Protein AF-A0A829QA96-F1 (afdb_monomer)

Secondary structure (DSSP, 8-state):
-HHHHTT-SS-EEEE-TT----S-SSEEEE-SSTTSHHHHHHHHHHHHHHHTT-SEEEEE-TT-TT--HHHHHHHHT--SSEEEEEETTEEEEEEEEEEGGGHHHHHHHHHTT---HHHHHHHH--EEEE-S-GGGG---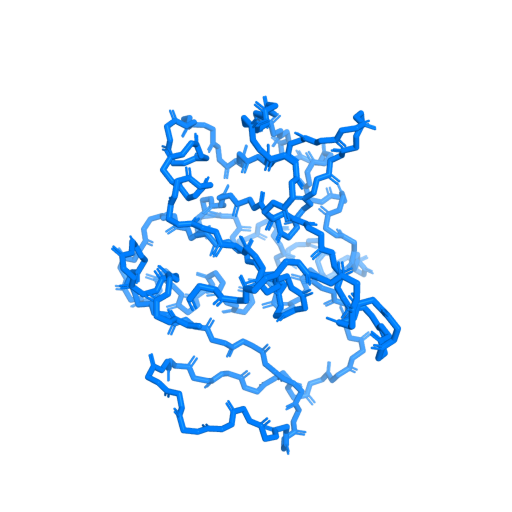-SHHHHHTSPPP-

Radius of gyration: 15.02 Å; Cα contacts (8 Å, |Δi|>4): 234; chains: 1; bounding box: 37×34×35 Å

Organism: NCBI:txid1299323

Sequence (153 aa):
MRTVGSRCAPVIVVCAPHQDVGDVRAIVIEDLWPGQGPLVAMGQGLRAAAERGAGRAFVCAVDMPLVAPALIDELAAGGDRIVLATAGGRDHYLAAVYDVGLCETIDELTTAGERRLGTLVERVGAQRISISEPKWIVNVNTAADLAALPPLP

Structure (mmCIF, N/CA/C/O backbone):
data_AF-A0A829QA96-F1
#
_entry.id   AF-A0A829QA96-F1
#
loop_
_atom_site.group_PDB
_atom_site.id
_atom_site.type_symbol
_atom_site.label_atom_id
_atom_site.label_alt_id
_atom_site.label_comp_id
_atom_site.label_asym_id
_atom_site.label_entity_id
_atom_site.label_seq_id
_atom_site.pdbx_PDB_ins_code
_atom_site.Cartn_x
_atom_site.Cartn_y
_atom_site.Cartn_z
_atom_site.occupancy
_atom_site.B_iso_or_equiv
_atom_site.auth_seq_id
_atom_site.auth_comp_id
_atom_site.auth_asym_id
_atom_site.auth_atom_id
_atom_site.pdbx_PDB_model_num
ATOM 1 N N . MET A 1 1 ? 1.538 -7.406 -11.757 1.00 60.56 1 MET A N 1
ATOM 2 C CA . MET A 1 1 ? 0.224 -7.894 -11.261 1.00 60.56 1 MET A CA 1
ATOM 3 C C . MET A 1 1 ? 0.187 -9.351 -10.838 1.00 60.56 1 MET A C 1
ATOM 5 O O . MET A 1 1 ? -0.362 -9.616 -9.778 1.00 60.56 1 MET A O 1
ATOM 9 N N . ARG A 1 2 ? 0.741 -10.291 -11.619 1.00 74.12 2 ARG A N 1
ATOM 10 C CA . ARG A 1 2 ? 0.733 -11.725 -11.274 1.00 74.12 2 ARG A CA 1
ATOM 11 C C . ARG A 1 2 ? 1.239 -12.004 -9.851 1.00 74.12 2 ARG A C 1
ATOM 13 O O . ARG A 1 2 ? 0.626 -12.793 -9.144 1.00 74.12 2 ARG A O 1
ATOM 20 N N . THR A 1 3 ? 2.291 -11.305 -9.423 1.00 84.56 3 THR A N 1
ATOM 21 C CA . THR A 1 3 ? 2.822 -11.389 -8.057 1.00 84.56 3 THR A CA 1
ATOM 22 C C . THR A 1 3 ? 1.806 -10.967 -6.998 1.00 84.56 3 THR A C 1
ATOM 24 O O . THR A 1 3 ? 1.457 -11.777 -6.145 1.00 84.56 3 THR A O 1
ATOM 27 N N . VAL A 1 4 ? 1.281 -9.740 -7.074 1.00 86.88 4 VAL A N 1
ATOM 28 C CA . VAL A 1 4 ? 0.294 -9.225 -6.107 1.00 86.88 4 VAL A CA 1
ATOM 29 C C . VAL A 1 4 ? -0.960 -10.103 -6.093 1.00 86.88 4 VAL A C 1
ATOM 31 O O . VAL A 1 4 ? -1.383 -10.546 -5.033 1.00 86.88 4 VAL A O 1
ATOM 34 N N . GLY A 1 5 ? -1.487 -10.473 -7.263 1.00 89.00 5 GLY A N 1
ATOM 35 C CA . GLY A 1 5 ? -2.655 -11.354 -7.381 1.00 89.00 5 GLY A CA 1
ATOM 36 C C . GLY A 1 5 ? -2.447 -12.784 -6.863 1.00 89.00 5 GLY A C 1
ATOM 37 O O . GLY A 1 5 ? -3.418 -13.514 -6.704 1.00 89.00 5 GLY A O 1
ATOM 38 N N . SER A 1 6 ? -1.207 -13.204 -6.581 1.00 92.50 6 SER A N 1
ATOM 39 C CA . SER A 1 6 ? -0.919 -14.513 -5.972 1.00 92.50 6 SER A CA 1
ATOM 40 C C . SER A 1 6 ? -1.111 -14.549 -4.450 1.00 92.50 6 SER A C 1
ATOM 42 O O . SER A 1 6 ? -1.048 -15.628 -3.855 1.00 92.50 6 SER A O 1
ATOM 44 N N . ARG A 1 7 ? -1.301 -13.382 -3.817 1.00 95.25 7 ARG A N 1
ATOM 45 C CA . ARG A 1 7 ? -1.490 -13.216 -2.363 1.00 95.25 7 ARG A CA 1
ATOM 46 C C . ARG A 1 7 ? -2.646 -12.297 -1.999 1.00 95.25 7 ARG A C 1
ATOM 48 O O . ARG A 1 7 ? -3.209 -12.429 -0.919 1.00 95.25 7 ARG A O 1
ATOM 55 N N . CYS A 1 8 ? -3.005 -11.382 -2.889 1.00 94.81 8 CYS A N 1
ATOM 56 C CA . CYS A 1 8 ? -4.032 -10.384 -2.659 1.00 94.81 8 CYS A CA 1
ATOM 57 C C . CYS A 1 8 ? -5.206 -10.614 -3.605 1.00 94.81 8 CYS A C 1
ATOM 59 O O . CYS A 1 8 ? -5.032 -10.733 -4.819 1.00 94.81 8 CYS A O 1
ATOM 61 N N . ALA A 1 9 ? -6.408 -10.618 -3.041 1.00 93.69 9 ALA A N 1
ATOM 62 C CA . ALA A 1 9 ? -7.644 -10.559 -3.795 1.00 93.69 9 ALA A CA 1
ATOM 63 C C . ALA A 1 9 ? -8.644 -9.656 -3.048 1.00 93.69 9 ALA A C 1
ATOM 65 O O . ALA A 1 9 ? -8.768 -9.788 -1.829 1.00 93.69 9 ALA A O 1
ATOM 66 N N . PRO A 1 10 ? -9.364 -8.768 -3.752 1.00 94.50 10 PRO A N 1
ATOM 67 C CA . PRO A 1 10 ? -9.173 -8.425 -5.162 1.00 94.50 10 PRO A CA 1
ATOM 68 C C . PRO A 1 10 ? -7.898 -7.587 -5.402 1.00 94.50 10 PRO A C 1
ATOM 70 O O . PRO A 1 10 ? -7.354 -6.990 -4.477 1.00 94.50 10 PRO A O 1
ATOM 73 N N . VAL A 1 11 ? -7.435 -7.514 -6.656 1.00 95.06 11 VAL A N 1
ATOM 74 C CA . VAL A 1 11 ? -6.396 -6.553 -7.073 1.00 95.06 11 VAL A CA 1
ATOM 75 C C . VAL A 1 11 ? -7.078 -5.276 -7.557 1.00 95.06 11 VAL A C 1
ATOM 77 O O . VAL A 1 11 ? -7.980 -5.339 -8.395 1.00 95.06 11 VAL A O 1
ATOM 80 N N . ILE A 1 12 ? -6.643 -4.131 -7.032 1.00 95.50 12 ILE A N 1
ATOM 81 C CA . ILE A 1 12 ? -7.188 -2.807 -7.342 1.00 95.50 12 ILE A CA 1
ATOM 82 C C . ILE A 1 12 ? -6.046 -1.922 -7.841 1.00 95.50 12 ILE A C 1
ATOM 84 O O . ILE A 1 12 ? -4.964 -1.919 -7.257 1.00 95.50 12 ILE A O 1
ATOM 88 N N . VAL A 1 13 ? -6.291 -1.178 -8.916 1.00 93.88 13 VAL A N 1
ATOM 89 C CA . VAL A 1 13 ? -5.390 -0.152 -9.444 1.00 93.88 13 VAL A CA 1
ATOM 90 C C . VAL A 1 13 ? -6.102 1.180 -9.386 1.00 93.88 13 VAL A C 1
ATOM 92 O O . VAL A 1 13 ? -7.177 1.324 -9.959 1.00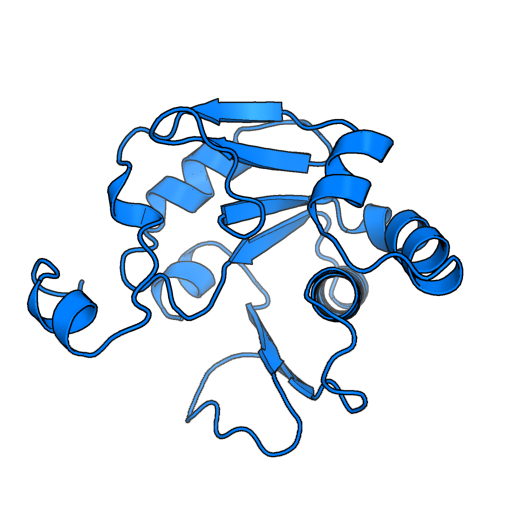 93.88 13 VAL A O 1
ATOM 95 N N . VAL A 1 14 ? -5.479 2.147 -8.724 1.00 92.44 14 VAL A N 1
ATOM 96 C CA . VAL A 1 14 ? -5.891 3.548 -8.787 1.00 92.44 14 VAL A CA 1
ATOM 97 C C . VAL A 1 14 ? -4.946 4.252 -9.753 1.00 92.44 14 VAL A C 1
ATOM 99 O O . VAL A 1 14 ? -3.730 4.197 -9.564 1.00 92.44 14 VAL A O 1
ATOM 102 N N . CYS A 1 15 ? -5.483 4.849 -10.813 1.00 90.25 15 CYS A N 1
ATOM 103 C CA . CYS A 1 15 ? -4.699 5.476 -11.876 1.00 90.25 15 CYS A CA 1
ATOM 104 C C . CYS A 1 15 ? -5.225 6.868 -12.226 1.00 90.25 15 CYS A C 1
ATOM 106 O O . CYS A 1 15 ? -6.353 7.225 -11.887 1.00 90.25 15 CYS A O 1
ATOM 108 N N . ALA A 1 16 ? -4.403 7.658 -12.919 1.00 87.06 16 ALA A N 1
ATOM 109 C CA . ALA A 1 16 ? -4.846 8.945 -13.438 1.00 87.06 16 ALA A CA 1
ATOM 110 C C . ALA A 1 16 ? -5.949 8.757 -14.505 1.00 87.06 16 ALA A C 1
ATOM 112 O O . ALA A 1 16 ? -6.021 7.690 -15.127 1.00 87.06 16 ALA A O 1
ATOM 113 N N . PRO A 1 17 ? -6.786 9.779 -14.761 1.00 86.06 17 PRO A N 1
ATOM 114 C CA . PRO A 1 17 ? -7.833 9.699 -15.776 1.00 86.06 17 PRO A CA 1
ATOM 115 C C . PRO A 1 17 ? -7.246 9.377 -17.149 1.00 86.06 17 PRO A C 1
ATOM 117 O O . PRO A 1 17 ? -6.252 9.987 -17.550 1.00 86.06 17 PRO A O 1
ATOM 120 N N . HIS A 1 18 ? -7.866 8.436 -17.867 1.00 84.56 18 HIS A N 1
ATOM 121 C CA . HIS A 1 18 ? -7.438 8.001 -19.203 1.00 84.56 18 HIS A CA 1
ATOM 122 C C . HIS A 1 18 ? -6.031 7.384 -19.270 1.00 84.56 18 HIS A C 1
ATOM 124 O O . HIS A 1 18 ? -5.480 7.228 -20.362 1.00 84.56 18 HIS A O 1
ATOM 130 N N . GLN A 1 19 ? -5.431 7.035 -18.129 1.00 85.00 19 GLN A N 1
ATOM 131 C CA . GLN A 1 19 ? -4.164 6.320 -18.113 1.00 85.00 19 GLN A CA 1
ATOM 132 C C . GLN A 1 19 ? -4.371 4.902 -18.649 1.00 85.00 19 GLN A C 1
ATOM 134 O O . GLN A 1 19 ? -5.180 4.140 -18.122 1.00 85.00 19 GLN A O 1
ATOM 139 N N . ASP A 1 20 ? -3.600 4.530 -19.671 1.00 84.81 20 ASP A N 1
ATOM 140 C CA . ASP A 1 20 ? -3.573 3.151 -20.145 1.00 84.81 20 ASP A CA 1
ATOM 141 C C . ASP A 1 20 ? -2.884 2.264 -19.099 1.00 84.81 20 ASP A C 1
ATOM 143 O O . ASP A 1 20 ? -1.682 2.373 -18.845 1.00 84.81 20 ASP A O 1
ATOM 147 N N . VAL A 1 21 ? -3.675 1.410 -18.455 1.00 81.88 21 VAL A N 1
ATOM 148 C CA . VAL A 1 21 ? -3.209 0.423 -17.473 1.00 81.88 21 VAL A CA 1
ATOM 149 C C . VAL A 1 21 ? -2.953 -0.953 -18.100 1.00 81.88 21 VAL A C 1
ATOM 151 O O . VAL A 1 21 ? -2.539 -1.875 -17.396 1.00 81.88 21 VAL A O 1
ATOM 154 N N . GLY A 1 22 ? -3.154 -1.093 -19.415 1.00 82.81 22 GLY A N 1
ATOM 155 C CA . GLY A 1 22 ? -3.026 -2.339 -20.163 1.00 82.81 22 GLY A CA 1
ATOM 156 C C . GLY A 1 22 ? -4.145 -3.349 -19.883 1.00 82.81 22 GLY A C 1
ATOM 157 O O . GLY A 1 22 ? -5.097 -3.085 -19.148 1.00 82.81 22 GLY A O 1
ATOM 158 N N . ASP A 1 23 ? -4.020 -4.548 -20.463 1.00 79.12 23 ASP A N 1
ATOM 159 C CA . ASP A 1 23 ? -4.927 -5.671 -20.188 1.00 79.12 23 ASP A CA 1
ATOM 160 C C . ASP A 1 23 ? -4.569 -6.323 -18.844 1.00 79.12 23 ASP A C 1
ATOM 162 O O . ASP A 1 23 ? -3.797 -7.283 -18.744 1.00 79.12 23 ASP A O 1
ATOM 166 N N . VAL A 1 24 ? -5.082 -5.718 -17.775 1.00 80.69 24 VAL A N 1
ATOM 167 C CA . VAL A 1 24 ? -4.846 -6.138 -16.400 1.00 80.69 24 VAL A CA 1
ATOM 168 C C . VAL A 1 24 ? -6.079 -6.795 -15.788 1.00 80.69 24 VAL A C 1
ATOM 170 O O . VAL A 1 24 ? -7.181 -6.256 -15.812 1.00 80.69 24 VAL A O 1
ATOM 173 N N . ARG A 1 25 ? -5.888 -7.947 -15.131 1.00 86.81 25 ARG A N 1
ATOM 174 C CA . ARG A 1 25 ? -6.922 -8.567 -14.281 1.00 86.81 25 ARG A CA 1
ATOM 175 C C . ARG A 1 25 ? -6.998 -7.862 -12.927 1.00 86.81 25 ARG A C 1
ATOM 177 O O . ARG A 1 25 ? -6.578 -8.415 -11.911 1.00 86.81 25 ARG A O 1
ATOM 184 N N . ALA A 1 26 ? -7.511 -6.640 -12.931 1.00 91.44 26 ALA A N 1
ATOM 185 C CA . ALA A 1 26 ? -7.731 -5.836 -11.739 1.00 91.44 26 ALA A CA 1
ATOM 186 C C . ALA A 1 26 ? -8.985 -4.976 -11.877 1.00 91.44 26 ALA A C 1
ATOM 188 O O . ALA A 1 26 ? -9.487 -4.738 -12.972 1.00 91.44 26 ALA A O 1
ATOM 189 N N . ILE A 1 27 ? -9.471 -4.486 -10.743 1.00 93.69 27 ILE A N 1
ATOM 190 C CA . ILE A 1 27 ? -10.449 -3.404 -10.713 1.00 93.69 27 ILE A CA 1
ATOM 191 C C . ILE A 1 27 ? -9.686 -2.097 -10.881 1.00 93.69 27 ILE A C 1
ATOM 193 O O . ILE A 1 27 ? -8.789 -1.804 -10.092 1.00 93.69 27 ILE A O 1
ATOM 197 N N . VAL A 1 28 ? -10.049 -1.325 -11.895 1.00 93.50 28 VAL A N 1
ATOM 198 C CA . VAL A 1 28 ? -9.420 -0.039 -12.197 1.00 93.50 28 VAL A CA 1
ATOM 199 C C . VAL A 1 28 ? -10.319 1.078 -11.679 1.00 93.50 28 VAL A C 1
ATOM 201 O O . VAL A 1 28 ? -11.522 1.080 -11.937 1.00 93.50 28 VAL A O 1
ATOM 204 N N . ILE A 1 29 ? -9.733 1.999 -10.923 1.00 92.62 29 ILE A N 1
ATOM 205 C CA . ILE A 1 29 ? -10.379 3.194 -10.386 1.00 92.62 29 ILE A CA 1
ATOM 206 C C . ILE A 1 29 ? -9.632 4.393 -10.954 1.00 92.62 29 ILE A C 1
ATOM 208 O O . ILE A 1 29 ? -8.430 4.542 -10.730 1.00 92.62 29 ILE A O 1
ATOM 212 N N . GLU A 1 30 ? -10.344 5.243 -11.683 1.00 91.12 30 GLU A N 1
ATOM 213 C CA . GLU A 1 30 ? -9.789 6.507 -12.154 1.00 91.12 30 GLU A CA 1
ATOM 214 C C . GLU A 1 30 ? -9.902 7.565 -11.053 1.00 91.12 30 GLU A C 1
ATOM 216 O O . GLU A 1 30 ? -10.995 7.869 -10.569 1.00 91.12 30 GLU A O 1
ATOM 221 N N . ASP A 1 31 ? -8.770 8.156 -10.680 1.00 87.38 31 ASP A N 1
ATOM 222 C 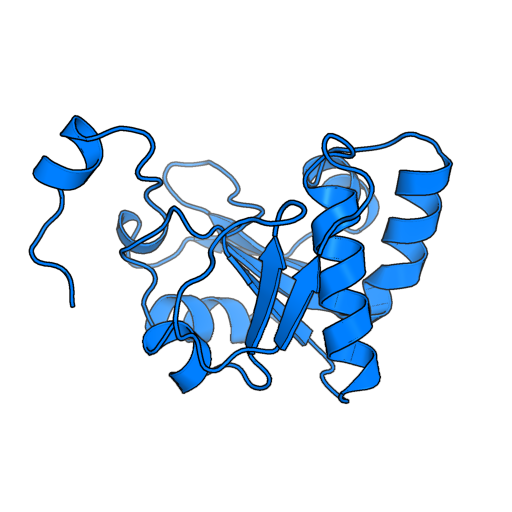CA . ASP A 1 31 ? -8.734 9.321 -9.806 1.00 87.38 31 ASP A CA 1
ATOM 223 C C . ASP A 1 31 ? -9.049 10.583 -10.620 1.00 87.38 31 ASP A C 1
ATOM 225 O O . ASP A 1 31 ? -8.164 11.231 -11.180 1.00 87.38 31 ASP A O 1
ATOM 229 N N . LEU A 1 32 ? -10.339 10.921 -10.714 1.00 81.69 32 LEU A N 1
ATOM 230 C CA . LEU A 1 32 ? -10.852 12.033 -11.530 1.00 81.69 32 LEU A CA 1
ATOM 231 C C . LEU A 1 32 ? -10.310 13.417 -11.130 1.00 81.69 32 LEU A C 1
ATOM 233 O O . LEU A 1 32 ? -10.449 14.371 -11.897 1.00 81.69 32 LEU A O 1
ATOM 237 N N . TRP A 1 33 ? -9.669 13.532 -9.964 1.00 82.06 33 TRP A N 1
ATOM 238 C CA . TRP A 1 33 ? -9.002 14.750 -9.508 1.00 82.06 33 TRP A CA 1
ATOM 239 C C . TRP A 1 33 ? -7.497 14.509 -9.362 1.00 82.06 33 TRP A C 1
ATOM 241 O O . TRP A 1 33 ? -6.991 14.398 -8.245 1.00 82.06 33 TRP A O 1
ATOM 251 N N . PRO A 1 34 ? -6.744 14.464 -10.476 1.00 69.50 34 PRO A N 1
ATOM 252 C CA . PRO A 1 34 ? -5.308 14.243 -10.424 1.00 69.50 34 PRO A CA 1
ATOM 253 C C . PRO A 1 34 ? -4.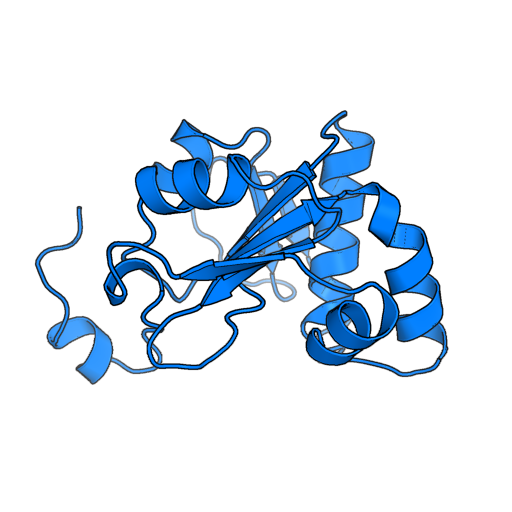599 15.349 -9.627 1.00 69.50 34 PRO A C 1
ATOM 255 O O . PRO A 1 34 ? -5.017 16.508 -9.602 1.00 69.50 34 PRO A O 1
ATOM 258 N N . GLY A 1 35 ? -3.488 14.990 -8.980 1.00 72.88 35 GLY A N 1
ATOM 259 C CA . GLY A 1 35 ? -2.672 15.929 -8.198 1.00 72.88 35 GLY A CA 1
ATOM 260 C C . GLY A 1 35 ? -3.082 16.074 -6.728 1.00 72.88 35 GLY A C 1
ATOM 261 O O . GLY A 1 35 ? -2.460 16.846 -6.002 1.00 72.88 35 GLY A O 1
ATOM 262 N N . GLN A 1 36 ? -4.056 15.295 -6.248 1.00 79.81 36 GLN A N 1
ATOM 263 C CA . GLN A 1 36 ? -4.463 15.260 -4.833 1.00 79.81 36 GLN A CA 1
ATOM 264 C C . GLN A 1 36 ? -3.538 14.409 -3.942 1.00 79.81 36 GLN A C 1
ATOM 266 O O . GLN A 1 36 ? -3.828 14.158 -2.774 1.00 79.81 36 GLN A O 1
ATOM 271 N N . GLY A 1 37 ? -2.387 13.995 -4.467 1.00 84.44 37 GLY A N 1
ATOM 272 C CA . GLY A 1 37 ? -1.366 13.277 -3.719 1.00 84.44 37 GLY A CA 1
ATOM 273 C C . GLY A 1 37 ? -1.722 11.819 -3.391 1.00 84.44 37 GLY A C 1
ATOM 274 O O . GLY A 1 37 ? -2.864 11.378 -3.521 1.00 84.44 37 GLY A O 1
ATOM 275 N N . PRO A 1 38 ? -0.722 11.045 -2.945 1.00 89.75 38 PRO A N 1
ATOM 276 C CA . PRO A 1 38 ? -0.855 9.601 -2.766 1.00 89.75 38 PRO A CA 1
ATOM 277 C C . PRO A 1 38 ? -1.829 9.201 -1.649 1.00 89.75 38 PRO A C 1
ATOM 279 O O . PRO A 1 38 ? -2.375 8.102 -1.690 1.00 89.75 38 PRO A O 1
ATOM 282 N N . LEU A 1 39 ? -2.074 10.073 -0.663 1.00 94.38 39 LEU A N 1
ATOM 283 C CA . LEU A 1 39 ? -3.005 9.784 0.432 1.00 94.38 39 LEU A CA 1
ATOM 284 C C . LEU A 1 39 ? -4.455 9.638 -0.057 1.00 94.38 39 LEU A C 1
ATOM 286 O O . LEU A 1 39 ? -5.154 8.731 0.388 1.00 94.38 39 LEU A O 1
ATOM 290 N N . VAL A 1 40 ? -4.885 10.488 -0.996 1.00 92.94 40 VAL A N 1
ATOM 291 C CA . VAL A 1 40 ? -6.245 10.447 -1.557 1.00 92.94 40 VAL A CA 1
ATOM 292 C C . VAL A 1 40 ? -6.446 9.185 -2.392 1.00 92.94 40 VAL A C 1
ATOM 294 O O . VAL A 1 40 ? -7.394 8.437 -2.151 1.00 92.94 40 VAL A O 1
ATOM 297 N N . ALA A 1 41 ? -5.512 8.895 -3.301 1.00 92.69 41 ALA A N 1
ATOM 298 C CA . ALA A 1 41 ? -5.553 7.690 -4.126 1.00 92.69 41 ALA A CA 1
ATOM 299 C C . ALA A 1 41 ? -5.544 6.407 -3.273 1.00 92.69 41 ALA A C 1
ATOM 301 O O . ALA A 1 41 ? -6.319 5.482 -3.516 1.00 92.69 41 ALA A O 1
ATOM 302 N N . MET A 1 42 ? -4.722 6.361 -2.219 1.00 95.12 42 MET A N 1
ATOM 303 C CA . MET A 1 42 ? -4.722 5.231 -1.289 1.00 95.12 42 MET A CA 1
ATOM 304 C C . MET A 1 42 ? -6.079 5.077 -0.588 1.00 95.12 42 MET A C 1
ATOM 306 O O . MET A 1 42 ? -6.584 3.961 -0.501 1.00 95.12 42 MET A O 1
ATOM 310 N N . GLY A 1 43 ? -6.702 6.174 -0.142 1.00 95.62 43 GLY A N 1
ATOM 311 C CA . GLY A 1 43 ? -8.042 6.149 0.454 1.00 95.62 43 GLY A CA 1
ATOM 312 C C . GLY A 1 43 ? -9.108 5.560 -0.476 1.00 95.62 43 GLY A C 1
ATOM 313 O O . GLY A 1 43 ? -9.893 4.713 -0.050 1.00 95.62 43 GLY A O 1
ATOM 314 N N . GLN A 1 44 ? -9.096 5.938 -1.759 1.00 94.94 44 GLN A N 1
ATOM 315 C CA . GLN A 1 44 ? -9.990 5.367 -2.778 1.00 94.94 44 GLN A CA 1
ATOM 316 C C . GLN A 1 44 ? -9.780 3.850 -2.926 1.00 94.94 44 GLN A C 1
ATOM 318 O O . GLN A 1 44 ? -10.744 3.080 -2.921 1.00 94.94 44 GLN A O 1
ATOM 323 N N . GLY A 1 45 ? -8.520 3.408 -2.998 1.00 95.50 45 GLY A N 1
ATOM 324 C CA . GLY A 1 45 ? -8.169 1.991 -3.097 1.00 95.50 45 GLY A CA 1
ATOM 325 C C . GLY A 1 45 ? -8.601 1.175 -1.874 1.00 95.50 45 GLY A C 1
ATOM 326 O O . GLY A 1 45 ? -9.199 0.108 -2.028 1.00 95.50 45 GLY A O 1
ATOM 327 N N . LEU A 1 46 ? -8.355 1.683 -0.660 1.00 97.25 46 LEU A N 1
ATOM 328 C CA . LEU A 1 46 ? -8.759 1.017 0.584 1.00 97.25 46 LEU A CA 1
ATOM 329 C C . LEU A 1 46 ? -10.279 0.907 0.707 1.00 97.25 46 LEU A C 1
ATOM 331 O O . LEU A 1 46 ? -10.780 -0.147 1.099 1.00 97.25 46 LEU A O 1
ATOM 335 N N . ARG A 1 47 ? -11.019 1.948 0.314 1.00 96.56 47 ARG A N 1
ATOM 336 C CA . ARG A 1 47 ? -12.486 1.923 0.315 1.00 96.56 47 ARG A CA 1
ATOM 337 C C . ARG A 1 47 ? -13.022 0.860 -0.632 1.00 96.56 47 ARG A C 1
ATOM 339 O O . ARG A 1 47 ? -13.855 0.048 -0.240 1.00 96.56 47 ARG A O 1
ATOM 346 N N . ALA A 1 48 ? -12.484 0.802 -1.846 1.00 96.69 48 ALA A N 1
ATOM 347 C CA . ALA A 1 48 ? -12.871 -0.220 -2.804 1.00 96.69 48 ALA A CA 1
ATOM 348 C C . ALA A 1 48 ? -12.528 -1.640 -2.318 1.00 96.69 48 ALA A C 1
ATOM 350 O O . ALA A 1 48 ? -13.293 -2.573 -2.573 1.00 96.69 48 ALA A O 1
ATOM 351 N N . ALA A 1 49 ? -11.419 -1.819 -1.593 1.00 97.00 49 ALA A N 1
ATOM 352 C CA . ALA A 1 49 ? -11.090 -3.092 -0.954 1.00 97.00 49 ALA A CA 1
ATOM 353 C C . ALA A 1 49 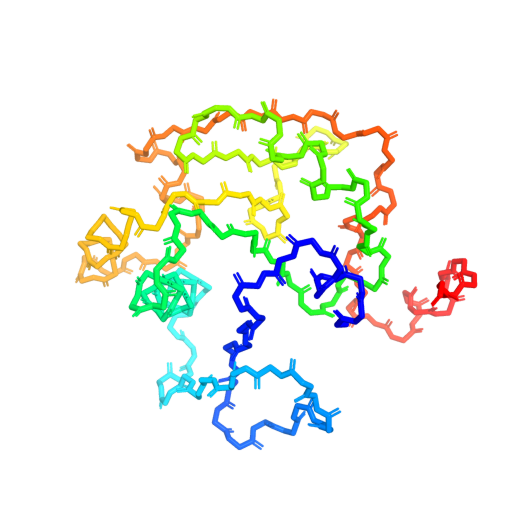? -12.108 -3.455 0.144 1.00 97.00 49 ALA A C 1
ATOM 355 O O . ALA A 1 49 ? -12.599 -4.587 0.171 1.00 97.00 49 ALA A O 1
ATOM 356 N N . ALA A 1 50 ? -12.477 -2.491 0.994 1.00 96.56 50 ALA A N 1
ATOM 357 C CA . ALA A 1 50 ? -13.458 -2.666 2.067 1.00 96.56 50 ALA A CA 1
ATOM 358 C C . ALA A 1 50 ? -14.845 -3.056 1.536 1.00 96.56 50 ALA A C 1
ATOM 360 O O . ALA A 1 50 ? -15.437 -4.028 2.000 1.00 96.56 50 ALA A O 1
ATOM 361 N N . GLU A 1 51 ? -15.336 -2.361 0.506 1.00 96.56 51 GLU A N 1
ATOM 362 C CA . GLU A 1 51 ? -16.611 -2.658 -0.172 1.00 96.56 51 GLU A CA 1
ATOM 363 C C . GLU A 1 51 ? -16.674 -4.086 -0.734 1.00 96.56 51 GLU A C 1
ATOM 365 O O . GLU A 1 51 ? -17.752 -4.627 -0.971 1.00 96.56 51 GLU A O 1
ATOM 370 N N . ARG A 1 52 ? -15.509 -4.703 -0.953 1.00 96.19 52 ARG A N 1
ATOM 371 C CA . ARG A 1 52 ? -15.356 -6.062 -1.486 1.00 96.19 52 ARG A CA 1
ATOM 372 C C . ARG A 1 52 ? -15.022 -7.086 -0.400 1.00 96.19 52 ARG A C 1
ATOM 374 O O . ARG A 1 52 ? -14.690 -8.223 -0.720 1.00 96.19 52 ARG A O 1
ATOM 381 N N . GLY A 1 53 ? -15.136 -6.698 0.869 1.00 96.56 53 GLY A N 1
ATOM 382 C CA . GLY A 1 53 ? -15.000 -7.583 2.023 1.00 96.56 53 GLY A CA 1
ATOM 383 C C . GLY A 1 53 ? -13.565 -7.825 2.492 1.00 96.56 53 GLY A C 1
ATOM 384 O O . GLY A 1 53 ? -13.354 -8.690 3.340 1.00 96.56 53 GLY A O 1
ATOM 385 N N . ALA A 1 54 ? -12.572 -7.094 1.976 1.00 97.06 54 ALA A N 1
ATOM 386 C CA . ALA A 1 54 ? -11.211 -7.186 2.497 1.00 97.06 54 ALA A CA 1
ATOM 387 C C . ALA A 1 54 ? -11.106 -6.460 3.847 1.00 97.06 54 ALA A C 1
ATOM 389 O O . ALA A 1 54 ? -11.611 -5.354 3.987 1.00 97.06 54 ALA A O 1
ATOM 390 N N . GLY A 1 55 ? -10.421 -7.053 4.831 1.00 97.25 55 GLY A N 1
ATOM 391 C CA . GLY A 1 55 ? -10.114 -6.386 6.109 1.00 97.25 55 GLY A CA 1
ATOM 392 C C . GLY A 1 55 ? -8.789 -5.615 6.099 1.00 97.25 55 GLY A C 1
ATOM 393 O O . GLY A 1 55 ? -8.604 -4.654 6.840 1.00 97.25 55 GLY A O 1
ATOM 394 N N . ARG A 1 56 ? -7.854 -6.018 5.234 1.00 98.06 56 ARG A N 1
ATOM 395 C CA . ARG A 1 56 ? -6.546 -5.378 5.053 1.00 98.06 56 ARG A CA 1
ATOM 396 C C . ARG A 1 56 ? -6.193 -5.362 3.572 1.00 98.06 56 ARG A C 1
ATOM 398 O O . ARG A 1 56 ? -6.621 -6.246 2.831 1.00 98.06 56 ARG A O 1
ATOM 405 N N . ALA A 1 57 ? -5.385 -4.397 3.158 1.00 98.06 57 ALA A N 1
ATOM 406 C CA . ALA A 1 57 ? -4.876 -4.295 1.799 1.00 98.06 57 ALA A CA 1
ATOM 407 C C . ALA A 1 57 ? -3.361 -4.086 1.809 1.00 98.06 57 ALA A C 1
ATOM 409 O O . ALA A 1 57 ? -2.846 -3.236 2.534 1.00 98.06 57 ALA A O 1
ATOM 410 N N . PHE A 1 58 ? -2.654 -4.848 0.977 1.00 97.94 58 PHE A N 1
ATOM 411 C CA . PHE A 1 58 ? -1.281 -4.526 0.610 1.00 97.94 58 PHE A CA 1
ATOM 412 C C . PHE A 1 58 ? -1.301 -3.400 -0.426 1.00 97.94 58 PHE A C 1
ATOM 414 O O . PHE A 1 58 ? -1.999 -3.496 -1.437 1.00 97.94 58 PHE A O 1
ATOM 421 N N . VAL A 1 59 ? -0.541 -2.341 -0.168 1.00 96.88 59 VAL A N 1
ATOM 422 C CA . VAL A 1 59 ? -0.438 -1.163 -1.026 1.00 96.88 59 VAL A CA 1
ATOM 423 C C . VAL A 1 59 ? 0.979 -1.099 -1.574 1.00 96.88 59 VAL A C 1
ATOM 425 O O . VAL A 1 59 ? 1.946 -1.032 -0.811 1.00 96.88 59 VAL A O 1
ATOM 428 N N . CYS A 1 60 ? 1.085 -1.104 -2.905 1.00 94.19 60 CYS A N 1
ATOM 429 C CA . CYS A 1 60 ? 2.345 -0.930 -3.606 1.00 94.19 60 CYS A CA 1
ATOM 430 C C . CYS A 1 60 ? 2.271 0.087 -4.740 1.00 94.19 60 CYS A C 1
ATOM 432 O O . CYS A 1 60 ? 1.259 0.190 -5.433 1.00 94.19 60 CYS A O 1
ATOM 434 N N . ALA A 1 61 ? 3.371 0.802 -4.952 1.00 87.06 61 ALA A N 1
ATOM 435 C CA . ALA A 1 61 ? 3.570 1.607 -6.145 1.00 87.06 61 ALA A CA 1
ATOM 436 C C . ALA A 1 61 ? 3.812 0.711 -7.376 1.00 87.06 61 ALA A C 1
ATOM 438 O O . ALA A 1 61 ? 4.327 -0.405 -7.263 1.00 87.06 61 ALA A O 1
ATOM 439 N N . VAL A 1 62 ? 3.411 1.182 -8.559 1.00 82.44 62 VAL A N 1
ATOM 440 C CA . VAL A 1 62 ? 3.531 0.417 -9.818 1.00 82.44 62 VAL A CA 1
ATOM 441 C C . VAL A 1 62 ? 4.956 0.396 -10.377 1.00 82.44 62 VAL A C 1
ATOM 443 O O . VAL A 1 62 ? 5.273 -0.441 -11.217 1.00 82.44 62 VAL A O 1
ATOM 446 N N . ASP A 1 63 ? 5.815 1.289 -9.893 1.00 82.31 63 ASP A N 1
ATOM 447 C CA . ASP A 1 63 ? 7.220 1.458 -10.265 1.00 82.31 63 ASP A CA 1
ATOM 448 C C . ASP A 1 63 ? 8.179 0.590 -9.430 1.00 82.31 63 ASP A C 1
ATOM 450 O O . ASP A 1 63 ? 9.391 0.758 -9.538 1.00 82.31 63 ASP A O 1
ATOM 454 N N . MET A 1 64 ? 7.672 -0.368 -8.642 1.00 87.38 64 MET A N 1
ATOM 455 C CA . MET A 1 64 ? 8.485 -1.388 -7.964 1.00 87.38 64 MET A CA 1
ATOM 456 C C . MET A 1 64 ? 8.379 -2.748 -8.674 1.00 87.38 64 MET A C 1
ATOM 458 O O . MET A 1 64 ? 7.592 -3.614 -8.276 1.00 87.38 64 MET A O 1
ATOM 462 N N . PRO A 1 65 ? 9.169 -2.988 -9.734 1.00 84.12 65 PRO A N 1
ATOM 463 C CA . PRO A 1 65 ? 9.031 -4.185 -10.565 1.00 84.12 65 PRO A CA 1
ATOM 464 C C . PRO A 1 65 ? 9.484 -5.478 -9.875 1.00 84.12 65 PRO A C 1
ATOM 466 O O . PRO A 1 65 ? 9.134 -6.564 -10.329 1.00 84.12 65 PRO A O 1
ATOM 469 N N . LEU A 1 66 ? 10.252 -5.375 -8.786 1.00 90.12 66 LEU A N 1
ATOM 470 C CA . LEU A 1 66 ? 10.807 -6.518 -8.056 1.00 90.12 66 LEU A CA 1
ATOM 471 C C . LEU A 1 66 ? 9.966 -6.944 -6.843 1.00 90.12 66 LEU A C 1
ATOM 473 O O . LEU A 1 66 ? 10.411 -7.804 -6.081 1.00 90.12 66 LEU A O 1
ATOM 477 N N . VAL A 1 67 ? 8.766 -6.377 -6.656 1.00 91.44 67 VAL A N 1
ATOM 478 C CA . VAL A 1 67 ? 7.838 -6.819 -5.603 1.00 91.44 67 VAL A CA 1
ATOM 479 C C . VAL A 1 67 ? 7.618 -8.326 -5.728 1.00 91.44 67 VAL A C 1
ATOM 481 O O . VAL A 1 67 ? 7.198 -8.824 -6.775 1.00 91.44 67 VAL A O 1
ATOM 484 N N . ALA A 1 68 ? 7.886 -9.044 -4.638 1.00 93.62 68 ALA A N 1
ATOM 485 C CA . ALA A 1 68 ? 7.802 -10.498 -4.549 1.00 93.62 68 ALA A CA 1
ATOM 486 C C . ALA A 1 68 ? 6.654 -10.938 -3.621 1.00 93.62 68 ALA A C 1
ATOM 488 O O . ALA A 1 68 ? 6.310 -10.198 -2.699 1.00 93.62 68 ALA A O 1
ATOM 489 N N . PRO A 1 69 ? 6.089 -12.155 -3.778 1.00 95.38 69 PRO A N 1
ATOM 490 C CA . PRO A 1 69 ? 5.094 -12.671 -2.832 1.00 95.38 69 PRO A CA 1
ATOM 491 C C . PRO A 1 69 ? 5.624 -12.720 -1.391 1.00 95.38 69 PRO A C 1
ATOM 493 O O . PRO A 1 69 ? 4.882 -12.428 -0.463 1.00 95.38 69 PRO A O 1
ATOM 496 N N . ALA A 1 70 ? 6.919 -13.009 -1.219 1.00 96.56 70 ALA A N 1
ATOM 497 C CA . ALA A 1 70 ? 7.573 -13.069 0.087 1.00 96.56 70 ALA A CA 1
ATOM 498 C C . ALA A 1 70 ? 7.550 -11.726 0.840 1.00 96.56 70 ALA A C 1
ATOM 500 O O . ALA A 1 70 ? 7.362 -11.725 2.051 1.00 96.56 70 ALA A O 1
ATOM 501 N N . LEU A 1 71 ? 7.642 -10.587 0.136 1.00 97.00 71 LEU A N 1
ATOM 502 C CA . LEU A 1 71 ? 7.456 -9.265 0.747 1.00 97.00 71 LEU A CA 1
ATOM 503 C C . LEU A 1 71 ? 6.058 -9.142 1.368 1.00 97.00 71 LEU A C 1
ATOM 505 O O . LEU A 1 71 ? 5.903 -8.648 2.481 1.00 97.00 71 LEU A O 1
ATOM 509 N N . ILE A 1 72 ? 5.036 -9.591 0.637 1.00 97.25 72 ILE A N 1
ATOM 510 C CA . ILE A 1 72 ? 3.643 -9.537 1.091 1.00 97.25 72 ILE A CA 1
ATOM 511 C C . ILE A 1 72 ? 3.463 -10.455 2.303 1.00 97.25 72 ILE A C 1
ATOM 513 O O . ILE A 1 72 ? 2.845 -10.046 3.281 1.00 97.25 72 ILE A O 1
ATOM 517 N N . ASP A 1 73 ? 4.042 -11.657 2.256 1.00 97.69 73 ASP A N 1
ATOM 518 C CA . ASP A 1 73 ? 3.992 -12.637 3.344 1.00 97.69 73 ASP A CA 1
ATOM 519 C C . ASP A 1 73 ? 4.669 -12.088 4.625 1.00 97.69 73 ASP A C 1
ATOM 521 O O . ASP A 1 73 ? 4.099 -12.191 5.713 1.00 97.69 73 ASP A O 1
ATOM 525 N N . GLU A 1 74 ? 5.830 -11.428 4.507 1.00 98.12 74 GLU A N 1
ATOM 526 C CA . GLU A 1 74 ? 6.524 -10.782 5.635 1.00 98.12 74 GLU A CA 1
ATOM 527 C C . GLU A 1 74 ? 5.692 -9.666 6.273 1.00 98.12 74 GLU A C 1
ATOM 529 O O . GLU A 1 74 ? 5.565 -9.600 7.496 1.00 98.12 74 GLU A O 1
ATOM 534 N N . LEU A 1 75 ? 5.091 -8.798 5.458 1.00 98.25 75 LEU A N 1
ATOM 535 C CA . LEU A 1 75 ? 4.281 -7.689 5.962 1.00 98.25 75 LEU A CA 1
ATOM 536 C C . LEU A 1 75 ? 2.942 -8.162 6.540 1.00 98.25 75 LEU A C 1
ATOM 538 O O . LEU A 1 75 ? 2.467 -7.614 7.535 1.00 98.25 75 LEU A O 1
ATOM 542 N N . ALA A 1 76 ? 2.342 -9.201 5.960 1.00 96.94 76 ALA A N 1
ATOM 543 C CA . ALA A 1 76 ? 1.089 -9.777 6.440 1.00 96.94 76 ALA A CA 1
ATOM 544 C C . ALA A 1 76 ? 1.226 -10.439 7.822 1.00 96.94 76 ALA A C 1
ATOM 546 O O . ALA A 1 76 ? 0.236 -10.513 8.552 1.00 96.94 76 ALA A O 1
ATOM 547 N N . ALA A 1 77 ? 2.434 -10.869 8.201 1.00 97.00 77 ALA A N 1
ATOM 548 C CA . ALA A 1 77 ? 2.721 -11.398 9.533 1.00 97.00 77 ALA A CA 1
ATOM 549 C C . ALA A 1 77 ? 2.620 -10.335 10.646 1.00 97.00 77 ALA A C 1
ATOM 551 O O . ALA A 1 77 ? 2.489 -10.685 11.820 1.00 97.00 77 ALA A O 1
ATOM 552 N N . GLY A 1 78 ? 2.671 -9.042 10.302 1.00 96.75 78 GLY A N 1
ATOM 553 C CA . GLY A 1 78 ? 2.452 -7.957 11.254 1.00 96.75 78 GLY A CA 1
ATOM 554 C C . GLY A 1 78 ? 0.980 -7.816 11.655 1.00 96.75 78 GLY A C 1
ATOM 555 O O . GLY A 1 78 ? 0.077 -7.995 10.833 1.00 96.75 78 GLY A O 1
ATOM 556 N N . GLY A 1 79 ? 0.736 -7.464 12.918 1.00 94.69 79 GLY A N 1
ATOM 557 C CA . GLY A 1 79 ? -0.603 -7.411 13.518 1.00 94.69 79 GLY A CA 1
ATOM 558 C C . GLY A 1 79 ? -1.224 -6.015 13.590 1.00 94.69 79 GLY A C 1
ATOM 559 O O . GLY A 1 79 ? -2.428 -5.901 13.807 1.00 94.69 79 GLY A O 1
ATOM 560 N N . ASP A 1 80 ? -0.428 -4.964 13.392 1.00 98.19 80 ASP A N 1
ATOM 561 C CA . ASP A 1 80 ? -0.903 -3.590 13.542 1.00 98.19 80 ASP A CA 1
ATOM 562 C C . ASP A 1 80 ? -1.766 -3.126 12.361 1.00 98.19 80 ASP A C 1
ATOM 564 O O . ASP A 1 80 ? -1.756 -3.688 11.256 1.00 98.19 80 ASP A O 1
ATOM 568 N N . ARG A 1 81 ? -2.495 -2.026 12.595 1.00 98.12 81 ARG A N 1
ATOM 569 C CA . ARG A 1 81 ? -3.330 -1.369 11.578 1.00 98.12 81 ARG A CA 1
ATOM 570 C C . ARG A 1 81 ? -2.518 -0.874 10.384 1.00 98.12 81 ARG A C 1
ATOM 572 O O . ARG A 1 81 ? -3.046 -0.801 9.281 1.00 98.12 81 ARG A O 1
ATOM 579 N N . ILE A 1 82 ? -1.248 -0.541 10.601 1.00 98.69 82 ILE A N 1
ATOM 580 C CA . ILE A 1 82 ? -0.290 -0.214 9.549 1.00 98.69 82 ILE A CA 1
ATOM 581 C C . ILE A 1 82 ? 0.965 -1.039 9.798 1.00 98.69 82 ILE A C 1
ATOM 583 O O . ILE A 1 82 ? 1.569 -0.943 10.866 1.00 98.69 82 ILE A O 1
ATOM 587 N N . VAL A 1 83 ? 1.370 -1.818 8.800 1.00 98.69 83 VAL A N 1
ATOM 588 C CA . VAL A 1 83 ? 2.633 -2.557 8.798 1.00 98.69 83 VAL A CA 1
ATOM 589 C C . VAL A 1 83 ? 3.417 -2.135 7.570 1.00 98.69 83 VAL A C 1
ATOM 591 O O . VAL A 1 83 ? 2.976 -2.385 6.452 1.00 98.69 83 VAL A O 1
ATOM 594 N N . LEU A 1 84 ? 4.561 -1.483 7.757 1.00 97.50 84 LEU A N 1
ATOM 595 C CA . LEU A 1 84 ? 5.365 -0.956 6.656 1.00 97.50 84 LEU A CA 1
ATOM 596 C C . LEU A 1 84 ? 6.718 -1.654 6.550 1.00 97.50 84 LEU A C 1
ATOM 598 O O . LEU A 1 84 ? 7.331 -2.012 7.562 1.00 97.50 84 LEU A O 1
ATOM 602 N N . ALA A 1 85 ? 7.184 -1.818 5.314 1.00 97.56 85 ALA A N 1
ATOM 603 C CA . ALA A 1 85 ? 8.538 -2.263 5.039 1.00 97.56 85 ALA A CA 1
ATOM 604 C C . ALA A 1 85 ? 9.542 -1.167 5.404 1.00 97.56 85 ALA A C 1
ATOM 606 O O . ALA A 1 85 ? 9.355 0.009 5.070 1.00 97.56 85 ALA A O 1
ATOM 607 N N . THR A 1 86 ? 10.644 -1.569 6.030 1.00 96.94 86 THR A N 1
ATOM 608 C CA . THR A 1 86 ? 11.833 -0.736 6.181 1.00 96.94 86 THR A CA 1
ATOM 609 C C . THR A 1 86 ? 13.027 -1.374 5.487 1.00 96.94 86 THR A C 1
ATOM 611 O O . THR A 1 86 ? 13.258 -2.580 5.577 1.00 96.94 86 THR A O 1
ATOM 614 N N . ALA A 1 87 ? 13.799 -0.553 4.778 1.00 94.44 87 ALA A N 1
ATOM 615 C CA . ALA A 1 87 ? 15.066 -0.956 4.180 1.00 94.44 87 ALA A CA 1
ATOM 616 C C . ALA A 1 87 ? 16.030 0.233 4.142 1.00 94.44 87 ALA A C 1
ATOM 618 O O . ALA A 1 87 ? 15.630 1.371 3.891 1.00 94.44 87 ALA A O 1
ATOM 619 N N . GLY A 1 88 ? 17.313 -0.015 4.426 1.00 88.25 88 GLY A N 1
ATOM 620 C CA . GLY A 1 88 ? 18.329 1.045 4.445 1.00 88.25 88 GLY A CA 1
ATOM 621 C C . GLY A 1 88 ? 18.011 2.190 5.418 1.00 88.25 88 GLY A C 1
ATOM 622 O O . GLY A 1 88 ? 18.343 3.337 5.137 1.00 88.25 88 GLY A O 1
ATOM 623 N N . GLY A 1 89 ? 17.315 1.894 6.523 1.00 89.06 89 GLY A N 1
ATOM 624 C CA . GLY A 1 89 ? 16.919 2.883 7.532 1.00 89.06 89 GLY A CA 1
ATOM 625 C C . GLY A 1 89 ? 15.770 3.812 7.124 1.00 89.06 89 GLY A C 1
ATOM 626 O O . GLY A 1 89 ? 15.559 4.821 7.792 1.00 89.06 89 GLY A O 1
ATOM 627 N N . ARG A 1 90 ? 15.039 3.509 6.042 1.00 91.88 90 ARG A N 1
ATOM 628 C CA . ARG A 1 90 ? 13.894 4.305 5.572 1.00 91.88 90 ARG A CA 1
ATOM 629 C C . ARG A 1 90 ? 12.593 3.518 5.643 1.00 91.88 90 ARG A C 1
ATOM 631 O O . ARG A 1 90 ? 12.590 2.314 5.395 1.00 91.88 90 ARG A O 1
ATOM 638 N N . ASP A 1 91 ? 11.505 4.233 5.910 1.00 95.31 91 ASP A N 1
ATOM 639 C CA . ASP A 1 91 ? 10.137 3.723 5.830 1.00 95.31 91 ASP A CA 1
ATOM 640 C C . ASP A 1 91 ? 9.640 3.767 4.377 1.00 95.31 91 ASP A C 1
ATOM 642 O O . ASP A 1 91 ? 9.808 4.774 3.684 1.00 95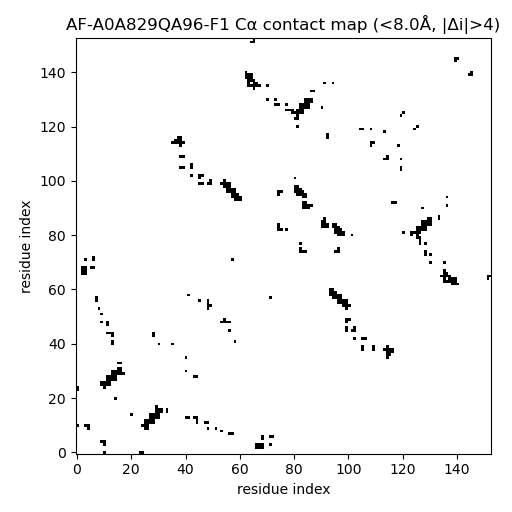.31 91 ASP A O 1
ATOM 646 N N . HIS A 1 92 ? 8.992 2.693 3.922 1.00 95.25 92 HIS A N 1
ATOM 647 C CA . HIS A 1 92 ? 8.395 2.610 2.590 1.00 95.25 92 HIS A CA 1
ATOM 6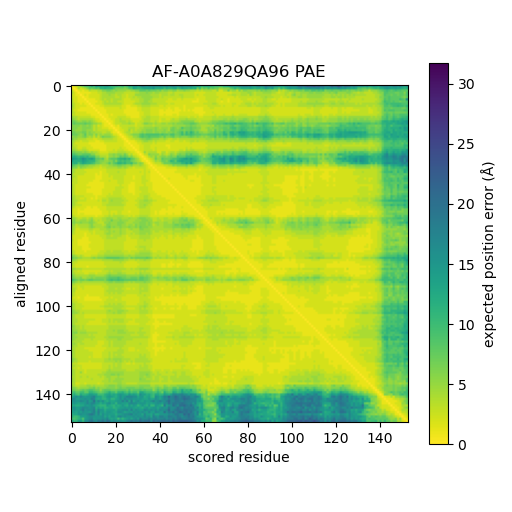48 C C . HIS A 1 92 ? 6.866 2.531 2.682 1.00 95.25 92 HIS A C 1
ATOM 650 O O . HIS A 1 92 ? 6.276 1.460 2.790 1.00 95.25 92 HIS A O 1
ATOM 656 N N . TYR A 1 93 ? 6.208 3.691 2.610 1.00 95.44 93 TYR A N 1
ATOM 657 C CA . TYR A 1 93 ? 4.747 3.809 2.748 1.00 95.44 93 TYR A CA 1
ATOM 658 C C . TYR A 1 93 ? 3.954 3.125 1.628 1.00 95.44 93 TYR A C 1
ATOM 660 O O . TYR A 1 93 ? 2.818 2.720 1.821 1.00 95.44 93 TYR A O 1
ATOM 668 N N . LEU A 1 94 ? 4.555 2.977 0.449 1.00 94.31 94 LEU A N 1
ATOM 669 C CA . LEU A 1 94 ? 3.975 2.223 -0.660 1.00 94.31 94 LEU A CA 1
ATOM 670 C C . LEU A 1 94 ? 4.591 0.825 -0.749 1.00 94.31 94 LEU A C 1
ATOM 672 O O . LEU A 1 94 ? 4.712 0.291 -1.831 1.00 94.31 94 LEU A O 1
ATOM 676 N N . ALA A 1 95 ? 5.029 0.241 0.361 1.00 96.00 95 ALA A N 1
ATOM 677 C CA . ALA A 1 95 ? 5.342 -1.179 0.482 1.00 96.00 95 ALA A CA 1
ATOM 678 C C . ALA A 1 95 ? 4.872 -1.623 1.870 1.00 96.00 95 ALA A C 1
ATOM 680 O O . ALA A 1 95 ? 5.663 -1.862 2.783 1.00 96.00 95 ALA A O 1
ATOM 681 N N . ALA A 1 96 ? 3.553 -1.606 2.049 1.00 97.75 96 ALA A N 1
ATOM 682 C CA . ALA A 1 96 ? 2.932 -1.691 3.361 1.00 97.75 96 ALA A CA 1
ATOM 683 C C . ALA A 1 96 ? 1.557 -2.368 3.300 1.00 97.75 96 ALA A C 1
ATOM 685 O O . ALA A 1 96 ? 0.893 -2.382 2.264 1.00 97.75 96 ALA A O 1
ATOM 686 N N . VAL A 1 97 ? 1.130 -2.928 4.430 1.00 98.56 97 VAL A N 1
ATOM 687 C CA . VAL A 1 97 ? -0.214 -3.463 4.652 1.00 98.56 97 VAL A CA 1
ATOM 688 C C . VAL A 1 97 ? -0.986 -2.497 5.543 1.00 98.56 97 VAL A C 1
ATOM 690 O O . VAL A 1 97 ? -0.531 -2.141 6.631 1.00 98.56 97 VAL A O 1
ATOM 693 N N . TYR A 1 98 ? -2.172 -2.110 5.086 1.00 98.62 98 TYR A N 1
ATOM 694 C CA . TYR A 1 98 ? -3.073 -1.190 5.771 1.00 98.62 98 TYR A CA 1
ATOM 695 C C . TYR A 1 98 ? -4.384 -1.887 6.128 1.00 98.62 98 TYR A C 1
ATOM 697 O O . TYR A 1 98 ? -4.967 -2.598 5.312 1.00 98.62 98 TYR A O 1
ATOM 705 N N . ASP A 1 99 ? -4.863 -1.659 7.344 1.00 98.38 99 ASP A N 1
ATOM 706 C CA . ASP A 1 99 ? -6.235 -1.929 7.765 1.00 98.38 99 ASP A CA 1
ATOM 707 C C . ASP A 1 99 ? -7.203 -1.058 6.957 1.00 98.38 99 ASP A C 1
ATOM 709 O O . ASP A 1 99 ? -7.035 0.161 6.875 1.00 98.38 99 ASP A O 1
ATOM 713 N N . VAL A 1 100 ? -8.226 -1.665 6.348 1.00 97.69 100 VAL A N 1
ATOM 714 C CA . VAL A 1 100 ? -9.166 -0.893 5.516 1.00 97.69 100 VAL A CA 1
ATOM 715 C C . VAL A 1 100 ? -10.035 0.051 6.351 1.00 97.69 100 VAL A C 1
ATOM 717 O O . VAL A 1 100 ? -10.526 1.051 5.834 1.00 97.69 100 VAL A O 1
ATOM 720 N N . GLY A 1 101 ? -10.177 -0.204 7.657 1.00 96.88 101 GLY A N 1
ATOM 721 C CA . GLY A 1 101 ? -10.862 0.681 8.600 1.00 96.88 101 GLY A CA 1
ATOM 722 C C . GLY A 1 101 ? -10.163 2.031 8.802 1.00 96.88 101 GLY A C 1
ATOM 723 O O . GLY A 1 101 ? -10.672 2.883 9.524 1.00 96.88 101 GLY A O 1
ATOM 724 N N . LEU A 1 102 ? -9.000 2.258 8.182 1.00 97.69 102 LEU A N 1
ATOM 725 C CA . LEU A 1 102 ? -8.331 3.560 8.154 1.00 97.69 102 LEU A CA 1
ATOM 726 C C . LEU A 1 102 ? -8.963 4.555 7.170 1.00 97.69 102 LEU A C 1
ATOM 728 O O . LEU A 1 102 ? -8.563 5.718 7.175 1.00 97.69 102 LEU A O 1
ATOM 732 N N . CYS A 1 103 ? -9.949 4.140 6.361 1.00 95.25 103 CYS A N 1
ATOM 733 C CA . CYS A 1 103 ? -10.635 5.025 5.412 1.00 95.25 103 CYS A CA 1
ATOM 734 C C . CYS A 1 103 ? -11.163 6.307 6.075 1.00 95.25 103 CYS A C 1
ATOM 736 O O . CYS A 1 103 ? -10.939 7.388 5.545 1.00 95.25 103 CYS A O 1
ATOM 738 N N . GLU A 1 104 ? -11.780 6.215 7.257 1.00 93.69 104 GLU A N 1
ATOM 739 C CA . GLU A 1 104 ? -12.301 7.392 7.973 1.00 93.69 104 GLU A CA 1
ATOM 740 C C . GLU A 1 104 ? -11.181 8.357 8.388 1.00 93.69 104 GLU A C 1
ATOM 742 O O . GLU A 1 104 ? -11.272 9.564 8.186 1.00 93.69 104 GLU A O 1
ATOM 747 N N . THR A 1 105 ? -10.066 7.831 8.903 1.00 97.69 105 THR A N 1
ATOM 748 C CA . THR A 1 105 ? -8.904 8.656 9.269 1.00 97.69 105 THR A CA 1
ATOM 749 C C . THR A 1 105 ? -8.287 9.335 8.045 1.00 97.69 105 THR A C 1
ATOM 751 O O . THR A 1 105 ? -7.836 10.478 8.134 1.00 97.69 105 THR A O 1
ATOM 754 N N . ILE A 1 106 ? -8.265 8.648 6.899 1.00 97.00 106 ILE A N 1
ATOM 755 C CA . ILE A 1 106 ? -7.797 9.210 5.629 1.00 97.00 106 ILE A CA 1
ATOM 756 C C . ILE A 1 106 ? -8.747 10.315 5.149 1.00 97.00 106 ILE A C 1
ATOM 758 O O . ILE A 1 106 ? -8.273 11.380 4.753 1.00 97.00 106 ILE A O 1
ATOM 762 N N . ASP A 1 107 ? -10.062 10.122 5.235 1.00 93.88 107 ASP A N 1
ATOM 763 C CA . ASP A 1 107 ? -11.058 11.137 4.873 1.00 93.88 107 ASP A CA 1
ATOM 764 C C . ASP A 1 107 ? -10.905 12.411 5.714 1.00 93.88 107 ASP A C 1
ATOM 766 O O . ASP A 1 107 ? -10.898 13.521 5.179 1.00 93.88 107 ASP A O 1
ATOM 770 N N . GLU A 1 108 ? -10.710 12.270 7.026 1.00 96.81 108 GLU A N 1
ATOM 771 C CA . GLU A 1 108 ? -10.464 13.405 7.919 1.00 96.81 108 GLU A CA 1
ATOM 772 C C . GLU A 1 108 ? -9.189 14.168 7.538 1.00 96.81 108 GLU A C 1
ATOM 774 O O . GLU A 1 108 ? -9.204 15.394 7.421 1.00 96.81 108 GLU A O 1
ATOM 779 N N . LEU A 1 109 ? -8.083 13.448 7.316 1.00 96.88 109 LEU A N 1
ATOM 780 C CA . LEU A 1 109 ? -6.807 14.051 6.925 1.00 96.88 109 LEU A CA 1
ATOM 781 C C . LEU A 1 109 ? -6.926 14.777 5.582 1.00 96.88 109 LEU A C 1
ATOM 783 O O . LEU A 1 109 ? -6.484 15.917 5.436 1.00 96.88 109 LEU A O 1
ATOM 787 N N . THR A 1 110 ? -7.551 14.141 4.598 1.00 94.38 110 THR A N 1
ATOM 788 C CA . THR A 1 110 ? -7.677 14.702 3.249 1.00 94.38 110 THR A CA 1
ATOM 789 C C . THR A 1 110 ? -8.614 15.910 3.217 1.00 94.38 110 THR A C 1
ATOM 791 O O . THR A 1 110 ? -8.287 16.897 2.546 1.00 94.38 110 THR A O 1
ATOM 794 N N . THR A 1 111 ? -9.694 15.890 4.009 1.00 94.00 111 THR A N 1
ATOM 795 C CA . THR A 1 111 ? -10.593 17.036 4.245 1.00 94.00 111 THR A CA 1
ATOM 796 C C . THR A 1 111 ? -9.858 18.200 4.912 1.00 94.00 111 THR A C 1
ATOM 798 O O . THR A 1 111 ? -10.075 19.353 4.546 1.00 94.00 111 THR A O 1
ATOM 801 N N . ALA A 1 112 ? -8.929 17.915 5.828 1.00 95.12 112 ALA A N 1
ATOM 802 C CA . ALA A 1 112 ? -8.065 18.916 6.458 1.00 95.12 112 ALA A CA 1
ATOM 803 C C . ALA A 1 112 ? -6.941 19.445 5.540 1.00 95.12 112 ALA A C 1
ATOM 805 O O . ALA A 1 112 ? -6.138 20.275 5.962 1.00 95.12 112 ALA A O 1
ATOM 806 N N . GLY A 1 113 ? -6.869 18.986 4.288 1.00 93.75 113 GLY A N 1
ATOM 807 C CA . GLY A 1 113 ? -5.866 19.430 3.321 1.00 93.75 113 GLY A CA 1
ATOM 808 C C . GLY A 1 113 ? -4.565 18.624 3.332 1.00 93.75 113 GLY A C 1
ATOM 809 O O . GLY A 1 113 ? -3.662 18.943 2.563 1.00 93.75 113 GLY A O 1
ATOM 810 N N . GLU A 1 114 ? -4.455 17.556 4.129 1.00 95.69 114 GLU A N 1
ATOM 811 C CA . GLU A 1 114 ? -3.266 16.701 4.127 1.00 95.69 114 GLU A CA 1
ATOM 812 C C . GLU A 1 114 ? -3.207 15.800 2.894 1.00 95.69 114 GLU A C 1
ATOM 814 O O . GLU A 1 114 ? -4.219 15.346 2.354 1.00 95.69 114 GLU A O 1
ATOM 819 N N . ARG A 1 115 ? -1.985 15.563 2.415 1.00 93.62 115 ARG A N 1
ATOM 820 C CA . ARG A 1 115 ? -1.722 14.859 1.143 1.00 93.62 115 ARG A CA 1
ATOM 821 C C . ARG A 1 115 ? -0.647 13.778 1.267 1.00 93.62 115 ARG A C 1
ATOM 823 O O . ARG A 1 115 ? -0.427 13.001 0.338 1.00 93.62 115 ARG A O 1
ATOM 830 N N . ARG A 1 116 ? 0.039 13.727 2.412 1.00 93.94 116 ARG A N 1
ATOM 831 C CA . ARG A 1 116 ? 1.223 12.896 2.651 1.00 93.94 116 ARG A CA 1
ATOM 832 C C . ARG A 1 116 ? 0.838 11.604 3.363 1.00 93.94 116 ARG A C 1
ATOM 834 O O . ARG A 1 116 ? 0.188 11.640 4.401 1.00 93.94 116 ARG A O 1
ATOM 841 N N . LEU A 1 117 ? 1.329 10.469 2.863 1.00 95.44 117 LEU A N 1
ATOM 842 C CA . LEU A 1 117 ? 1.172 9.171 3.536 1.00 95.44 117 LEU A CA 1
ATOM 843 C C . LEU A 1 117 ? 1.834 9.145 4.920 1.00 95.44 117 LEU A C 1
ATOM 845 O O . LEU A 1 117 ? 1.299 8.537 5.843 1.00 95.44 117 LEU A O 1
ATOM 849 N N . GLY A 1 118 ? 2.962 9.847 5.078 1.00 96.19 118 GLY A N 1
ATOM 850 C CA . GLY A 1 118 ? 3.663 9.955 6.360 1.00 96.19 118 GLY A CA 1
ATOM 851 C C . GLY A 1 118 ? 2.780 10.515 7.477 1.00 96.19 118 GLY A C 1
ATOM 852 O O . GLY A 1 118 ? 2.810 9.993 8.582 1.00 96.19 118 GLY A O 1
ATOM 853 N N . THR A 1 119 ? 1.903 11.479 7.178 1.00 96.62 119 THR A N 1
ATOM 854 C CA . THR A 1 119 ? 0.993 12.064 8.176 1.00 96.62 119 THR A CA 1
ATOM 855 C C . THR A 1 119 ? -0.035 11.055 8.694 1.00 96.62 119 THR A C 1
ATOM 857 O O . THR A 1 119 ? -0.381 11.081 9.873 1.00 96.62 119 THR A O 1
ATOM 860 N N . LEU A 1 120 ? -0.489 10.114 7.855 1.00 97.88 120 LEU A N 1
ATOM 861 C CA . LEU A 1 120 ? -1.327 9.004 8.320 1.00 97.88 120 LEU A CA 1
ATOM 862 C C . LEU A 1 120 ? -0.552 8.103 9.290 1.00 97.88 120 LEU A C 1
ATOM 864 O O . LEU A 1 120 ? -1.068 7.754 10.349 1.00 97.88 120 LEU A O 1
ATOM 868 N N . VAL A 1 121 ? 0.690 7.754 8.943 1.00 97.44 121 VAL A N 1
ATOM 869 C CA . VAL A 1 121 ? 1.556 6.907 9.777 1.00 97.44 121 VAL A CA 1
ATOM 870 C C . VAL A 1 121 ? 1.888 7.578 11.109 1.00 97.44 121 VAL A C 1
ATOM 872 O O . VAL A 1 121 ? 1.843 6.924 12.145 1.00 97.44 121 VAL A O 1
ATOM 875 N N . GLU A 1 122 ? 2.177 8.877 11.105 1.00 97.38 122 GLU A N 1
ATOM 876 C CA . GLU A 1 122 ? 2.409 9.674 12.315 1.00 97.38 122 GLU A CA 1
ATOM 877 C C . GLU A 1 122 ? 1.165 9.719 13.211 1.00 97.38 122 GLU A C 1
ATOM 879 O O . GLU A 1 122 ? 1.280 9.610 14.430 1.00 97.38 122 GLU A O 1
ATOM 884 N N . ARG A 1 123 ? -0.028 9.840 12.613 1.00 97.62 123 ARG A N 1
ATOM 885 C CA . ARG A 1 123 ? -1.299 9.919 13.345 1.00 97.62 123 ARG A CA 1
ATOM 886 C C . ARG A 1 123 ? -1.730 8.587 13.961 1.00 97.62 123 ARG A C 1
ATOM 888 O O . ARG A 1 123 ? -2.299 8.584 15.048 1.00 97.62 123 ARG A O 1
ATOM 895 N N . VAL A 1 124 ? -1.514 7.476 13.259 1.00 97.88 124 VAL A N 1
ATOM 896 C CA . VAL A 1 124 ? -2.018 6.144 13.648 1.00 97.88 124 VAL A CA 1
ATOM 897 C C . VAL A 1 124 ? -0.962 5.319 14.387 1.00 97.88 124 VAL A C 1
ATOM 899 O O . VAL A 1 124 ? -1.305 4.490 15.227 1.00 97.88 124 VAL A O 1
ATOM 902 N N . GLY A 1 125 ? 0.318 5.545 14.090 1.00 98.19 125 GLY A N 1
ATOM 903 C CA . GLY A 1 125 ? 1.396 4.615 14.405 1.00 98.19 125 GLY A CA 1
ATOM 904 C C . GLY A 1 125 ? 1.508 3.499 13.361 1.00 98.19 125 GLY A C 1
ATOM 905 O O . GLY A 1 125 ? 0.573 3.218 12.610 1.00 98.19 125 GLY A O 1
ATOM 906 N N . ALA A 1 126 ? 2.679 2.865 13.298 1.00 98.19 126 ALA A N 1
ATOM 907 C CA . ALA A 1 126 ? 2.914 1.731 12.412 1.00 98.19 126 ALA A CA 1
ATOM 908 C C . ALA A 1 126 ? 3.935 0.754 12.992 1.00 98.19 126 ALA A C 1
ATOM 910 O O . ALA A 1 126 ? 4.977 1.164 13.522 1.00 98.19 126 ALA A O 1
ATOM 911 N N . GLN A 1 127 ? 3.671 -0.532 12.781 1.00 98.50 127 GLN A N 1
ATOM 912 C CA . GLN A 1 127 ? 4.661 -1.583 12.927 1.00 98.50 127 GLN A CA 1
ATOM 913 C C . GLN A 1 127 ? 5.641 -1.507 11.756 1.00 98.50 127 GLN A C 1
ATOM 915 O O . GLN A 1 127 ? 5.251 -1.441 10.589 1.00 98.50 127 GLN A O 1
ATOM 920 N N . ARG A 1 128 ? 6.934 -1.538 12.072 1.00 98.00 128 ARG A N 1
ATOM 921 C CA . ARG A 1 128 ? 8.016 -1.493 11.088 1.00 98.00 128 ARG A CA 1
ATOM 922 C C . ARG A 1 128 ? 8.664 -2.859 10.984 1.00 98.00 128 ARG A C 1
ATOM 924 O O . ARG A 1 128 ? 9.143 -3.381 11.988 1.00 98.00 128 ARG A O 1
ATOM 931 N N . ILE A 1 129 ? 8.691 -3.416 9.780 1.00 98.00 129 ILE A N 1
ATOM 932 C CA . ILE A 1 129 ? 9.345 -4.693 9.500 1.00 98.00 129 ILE A CA 1
ATOM 933 C C . ILE A 1 129 ? 10.545 -4.421 8.605 1.00 98.00 129 ILE A C 1
ATOM 935 O O . ILE A 1 129 ? 10.391 -3.973 7.471 1.00 98.00 129 ILE A O 1
ATOM 939 N N . SER A 1 130 ? 11.740 -4.702 9.128 1.00 97.44 130 SER A N 1
ATOM 940 C CA . SER A 1 130 ? 12.951 -4.737 8.310 1.00 97.44 130 SER A CA 1
ATOM 941 C C . SER A 1 130 ? 12.853 -5.937 7.384 1.00 97.44 130 SER A C 1
ATOM 943 O O . SER A 1 130 ? 12.948 -7.072 7.852 1.00 97.44 130 SER A O 1
ATOM 945 N N . ILE A 1 131 ? 12.640 -5.684 6.096 1.00 96.69 131 ILE A N 1
ATOM 946 C CA . ILE A 1 131 ? 12.414 -6.756 5.125 1.00 96.69 131 ILE A CA 1
ATOM 947 C C . ILE A 1 131 ? 13.702 -7.528 4.852 1.00 96.69 131 ILE A C 1
ATOM 949 O O . ILE A 1 131 ? 14.800 -6.963 4.912 1.00 96.69 131 ILE A O 1
ATOM 953 N N . SER A 1 132 ? 13.572 -8.816 4.545 1.00 95.94 132 SER A N 1
ATOM 954 C CA . SER A 1 132 ? 14.741 -9.683 4.351 1.00 95.94 132 SER A CA 1
ATOM 955 C C . SER A 1 132 ? 15.523 -9.381 3.066 1.00 95.94 132 SER A C 1
ATOM 957 O O . SER A 1 132 ? 16.738 -9.574 3.028 1.00 95.94 132 SER A O 1
ATOM 959 N N . GLU A 1 133 ? 14.853 -8.856 2.035 1.00 95.81 133 GLU A N 1
ATOM 960 C CA . GLU A 1 133 ? 15.451 -8.519 0.741 1.00 95.81 133 GLU A CA 1
ATOM 961 C C . GLU A 1 133 ? 15.080 -7.084 0.309 1.00 95.81 133 GLU A C 1
ATOM 963 O O . GLU A 1 133 ? 14.011 -6.842 -0.262 1.00 95.81 133 GLU A O 1
ATOM 968 N N . PRO A 1 134 ? 15.976 -6.104 0.542 1.00 92.94 134 PRO A N 1
ATOM 969 C CA . PRO A 1 134 ? 15.779 -4.703 0.169 1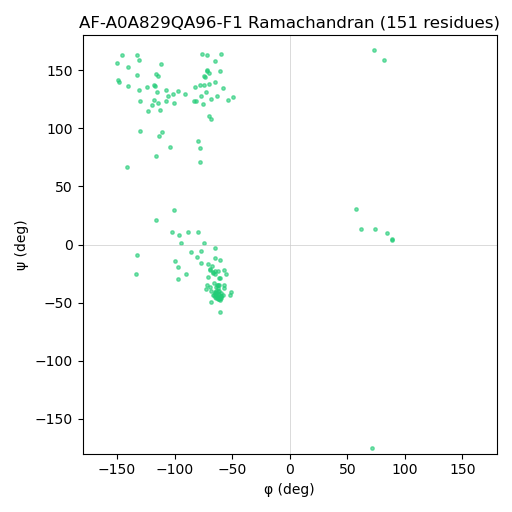.00 92.94 134 PRO A CA 1
ATOM 970 C C . PRO A 1 134 ? 15.469 -4.456 -1.312 1.00 92.94 134 PRO A C 1
ATOM 972 O O . PRO A 1 134 ? 14.862 -3.436 -1.644 1.00 92.94 134 PRO A O 1
ATOM 975 N N . LYS A 1 135 ? 15.877 -5.353 -2.222 1.00 91.44 135 LYS A N 1
ATOM 976 C CA . LYS A 1 135 ? 15.643 -5.175 -3.663 1.00 91.44 135 LYS A CA 1
ATOM 977 C C . LYS A 1 135 ? 14.164 -5.203 -4.042 1.00 91.44 135 LYS A C 1
ATOM 979 O O . LYS A 1 135 ? 13.814 -4.635 -5.073 1.00 91.44 135 LYS A O 1
ATOM 984 N N . TRP A 1 136 ? 13.294 -5.811 -3.231 1.00 92.62 136 TRP A N 1
ATOM 985 C CA . TRP A 1 136 ? 11.862 -5.914 -3.540 1.00 92.62 136 TRP A CA 1
ATOM 986 C C . TRP A 1 136 ? 11.143 -4.566 -3.635 1.00 92.62 136 TRP A C 1
ATOM 988 O O . TRP A 1 136 ? 10.098 -4.487 -4.274 1.00 92.62 136 TRP A O 1
ATOM 998 N N . ILE A 1 137 ? 11.691 -3.519 -3.013 1.00 89.44 137 ILE A N 1
ATOM 999 C CA 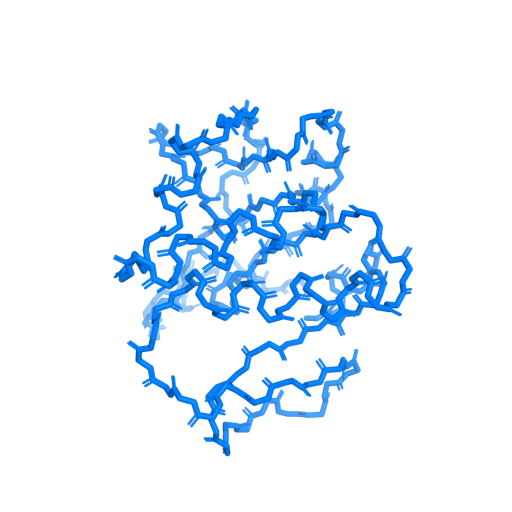. ILE A 1 137 ? 11.057 -2.196 -2.898 1.00 89.44 137 ILE A CA 1
ATOM 1000 C C . ILE A 1 137 ? 11.843 -1.089 -3.617 1.00 89.44 137 ILE A C 1
ATOM 1002 O O . ILE A 1 137 ? 11.726 0.093 -3.289 1.00 89.44 137 ILE A O 1
ATOM 1006 N N . VAL A 1 138 ? 12.694 -1.469 -4.575 1.00 85.69 138 VAL A N 1
ATOM 1007 C CA . VAL A 1 138 ? 13.430 -0.518 -5.416 1.00 85.69 138 VAL A CA 1
ATOM 1008 C C . VAL A 1 138 ? 12.479 0.084 -6.446 1.00 85.69 138 VAL A C 1
ATOM 1010 O O . VAL A 1 138 ? 11.916 -0.640 -7.267 1.00 85.69 138 VAL A O 1
ATOM 1013 N N . ASN A 1 139 ? 12.342 1.410 -6.410 1.00 81.50 139 ASN A N 1
ATOM 1014 C CA . ASN A 1 139 ? 11.602 2.169 -7.414 1.00 81.50 139 ASN A CA 1
ATOM 1015 C C . ASN A 1 139 ? 12.441 2.342 -8.679 1.00 81.50 139 ASN A C 1
ATOM 1017 O O . ASN A 1 139 ? 13.624 2.685 -8.610 1.00 81.50 139 ASN A O 1
ATOM 1021 N N . VAL A 1 140 ? 11.802 2.177 -9.828 1.00 77.31 140 VAL A N 1
ATOM 1022 C CA . VAL A 1 140 ? 12.392 2.364 -11.150 1.00 77.31 140 VAL A CA 1
ATOM 1023 C C . VAL A 1 140 ? 11.756 3.593 -11.773 1.00 77.31 140 VAL A C 1
ATOM 1025 O O . VAL A 1 140 ? 10.662 3.536 -12.325 1.00 77.31 140 VAL A O 1
ATOM 1028 N N . ASN A 1 141 ? 12.451 4.723 -11.651 1.00 74.56 141 ASN A N 1
ATOM 1029 C CA . ASN A 1 141 ? 11.952 6.017 -12.114 1.00 74.56 141 ASN A CA 1
ATOM 1030 C C . ASN A 1 141 ? 12.491 6.385 -13.502 1.00 74.56 141 ASN A C 1
ATOM 1032 O O . ASN A 1 141 ? 11.930 7.245 -14.179 1.00 74.56 141 ASN A O 1
ATOM 1036 N N . THR A 1 142 ? 13.589 5.759 -13.933 1.00 68.56 142 THR A N 1
ATOM 1037 C CA . THR A 1 142 ? 14.263 6.060 -15.200 1.00 68.56 142 THR A CA 1
ATOM 1038 C C . THR A 1 142 ? 14.545 4.799 -16.019 1.00 68.56 142 THR A C 1
ATOM 1040 O O . THR A 1 142 ? 14.634 3.689 -15.497 1.00 68.56 142 THR A O 1
ATOM 1043 N N . ALA A 1 143 ? 14.747 4.962 -17.331 1.00 65.50 143 ALA A N 1
ATOM 1044 C CA . ALA A 1 143 ? 15.157 3.856 -18.202 1.00 65.50 143 ALA A CA 1
ATOM 1045 C C . ALA A 1 143 ? 16.522 3.259 -17.798 1.00 65.50 143 ALA A C 1
ATOM 1047 O O . ALA A 1 143 ? 16.764 2.072 -18.009 1.00 65.50 143 ALA A O 1
ATOM 1048 N N . ALA A 1 144 ? 17.399 4.068 -17.193 1.00 63.53 144 ALA A N 1
ATOM 1049 C CA . ALA A 1 144 ? 18.670 3.604 -16.646 1.00 63.53 144 ALA A CA 1
ATOM 1050 C C . ALA A 1 144 ? 18.462 2.698 -15.422 1.00 63.53 144 ALA A C 1
ATOM 1052 O O . ALA A 1 144 ? 19.112 1.658 -15.328 1.00 63.53 144 ALA A O 1
ATOM 1053 N N . ASP A 1 145 ? 17.511 3.039 -14.544 1.00 68.00 145 ASP A N 1
ATOM 1054 C CA . ASP A 1 145 ? 17.136 2.187 -13.408 1.00 68.00 145 ASP A CA 1
ATOM 1055 C C . ASP A 1 145 ? 16.606 0.832 -13.896 1.00 68.00 145 ASP A C 1
ATOM 1057 O O . ASP A 1 145 ? 16.960 -0.205 -13.341 1.00 68.00 145 ASP A O 1
ATOM 1061 N N . LEU A 1 146 ? 15.814 0.829 -14.977 1.00 61.03 146 LEU A N 1
ATOM 1062 C CA . LEU A 1 146 ? 15.259 -0.394 -15.563 1.00 61.03 146 LEU A CA 1
ATOM 1063 C C . LEU A 1 146 ? 16.356 -1.308 -16.129 1.00 61.03 146 LEU A C 1
ATOM 1065 O O . LEU A 1 146 ? 16.311 -2.519 -15.930 1.00 61.03 146 LEU A O 1
ATOM 1069 N N . ALA A 1 147 ? 17.355 -0.737 -16.806 1.00 69.31 147 ALA A N 1
ATOM 1070 C CA . ALA A 1 147 ? 18.480 -1.485 -17.369 1.00 69.31 147 ALA A CA 1
ATOM 1071 C C . ALA A 1 147 ? 19.432 -2.054 -16.299 1.00 69.31 147 ALA A C 1
ATOM 1073 O O . ALA A 1 147 ? 20.158 -3.010 -16.570 1.00 69.31 147 ALA A O 1
ATOM 1074 N N . ALA A 1 148 ? 19.435 -1.473 -15.096 1.00 72.38 148 ALA A N 1
ATOM 1075 C CA . ALA A 1 148 ? 20.245 -1.920 -13.966 1.00 72.38 148 ALA A CA 1
ATOM 1076 C C . ALA A 1 148 ? 19.583 -3.040 -13.141 1.00 72.38 148 ALA A C 1
ATOM 1078 O O . ALA A 1 148 ? 20.212 -3.580 -12.225 1.00 72.38 148 ALA A O 1
ATOM 1079 N N . LEU A 1 149 ? 18.327 -3.393 -13.437 1.00 70.06 149 LEU A N 1
ATOM 1080 C CA . LEU A 1 149 ? 17.627 -4.453 -12.722 1.00 70.06 149 LEU A CA 1
ATOM 1081 C C . LEU A 1 149 ? 18.203 -5.842 -13.038 1.00 70.06 149 LEU A C 1
ATOM 1083 O O . LEU A 1 149 ? 18.608 -6.112 -14.172 1.00 70.06 149 LEU A O 1
ATOM 1087 N N . PRO A 1 150 ? 18.171 -6.775 -12.066 1.00 70.31 150 PRO A N 1
ATOM 1088 C CA . PRO A 1 150 ? 18.302 -8.192 -12.380 1.00 70.31 150 PRO A CA 1
ATOM 1089 C C . PRO A 1 150 ? 17.163 -8.639 -13.321 1.00 70.31 150 PRO A C 1
ATOM 1091 O O . PRO A 1 150 ? 16.150 -7.943 -13.428 1.00 70.31 150 PRO A O 1
ATOM 1094 N N . PRO A 1 151 ? 17.289 -9.809 -13.979 1.00 70.94 151 PRO A N 1
ATOM 1095 C CA . PRO A 1 151 ? 16.223 -10.355 -14.814 1.00 70.94 151 PRO A CA 1
ATOM 1096 C C . PRO A 1 151 ? 14.885 -10.352 -14.068 1.00 70.94 151 PRO A C 1
ATOM 1098 O O . PRO A 1 151 ? 14.806 -10.841 -12.938 1.00 70.94 151 PRO A O 1
ATOM 1101 N N . LEU A 1 152 ? 13.859 -9.768 -14.692 1.00 63.34 152 LEU A N 1
ATOM 1102 C CA . LEU A 1 152 ? 12.525 -9.691 -14.104 1.00 63.34 152 LEU A CA 1
ATOM 1103 C C . LEU A 1 152 ? 11.933 -11.108 -13.951 1.00 63.34 152 LEU A C 1
ATOM 1105 O O . LEU A 1 152 ? 12.137 -11.936 -14.844 1.00 63.34 152 LEU A O 1
ATOM 1109 N N . PRO A 1 153 ? 11.244 -11.391 -12.832 1.00 59.78 153 PRO A N 1
ATOM 1110 C CA . PRO A 1 153 ? 10.676 -12.707 -12.539 1.00 59.78 153 PRO A CA 1
ATOM 1111 C C . PRO A 1 153 ? 9.470 -13.087 -13.415 1.00 59.78 153 PRO A C 1
ATOM 1113 O O . PRO A 1 153 ? 8.770 -12.183 -13.929 1.00 59.78 153 PRO A O 1
#

pLDDT: mean 90.48, std 9.49, range [59.78, 98.69]

Solvent-accessible surface area (backbone atoms only — not comparable to full-atom values): 9021 Å² total; per-residue (Å²): 105,74,46,57,56,72,79,41,76,83,46,75,44,72,42,53,66,92,58,86,76,72,101,57,96,50,50,75,42,66,41,85,65,73,88,54,43,66,34,51,52,49,35,55,48,35,44,57,39,38,80,69,70,35,68,58,44,80,42,66,56,88,44,28,82,50,53,47,57,66,59,54,56,61,38,64,71,49,87,53,61,26,16,29,35,27,50,96,93,39,81,35,82,53,44,21,31,35,35,26,82,46,39,62,61,42,51,54,41,46,72,73,68,52,36,54,58,65,59,54,41,71,73,71,48,62,45,76,40,76,54,96,60,64,67,32,72,45,70,46,89,47,76,67,50,57,70,70,50,74,87,78,132

InterPro domains:
  IPR025877 MobA-like NTP transferase [PF12804] (7-121)
  IPR029044 Nucleotide-diphospho-sugar transferases [G3DSA:3.90.550.10] (1-150)
  IPR029044 Nucleotide-diphospho-sugar transferases [SSF53448] (6-146)

Foldseek 3Di:
DVFQVVPDPPAEAEDAPPDPPDPDNHHYHHPPDPPLAPLVSVLVVLVVCVVVPDQKDFAADPQQLLAHNLLVVQQVPDDFQKEFEDDPNDTDLRGIMHGSVCSVVSVVCSVVVHHDSVVSCVVRPYHYDHDPDPSRRDGDPDPVSVVPDDPGD

Nearest PDB structures (foldseek):
  1fr9-assembly1_A  TM=8.539E-01  e=1.408E-09  Escherichia coli
  1h4d-assembly1_A  TM=8.191E-01  e=2.907E-09  Escherichia coli
  1e5k-assembly1_A  TM=8.441E-01  e=1.414E-08  Escherichia coli K-12
  1hjj-assembly1_A  TM=8.149E-01  e=8.914E-09  Escherichia coli
  1hjl-assembly1_A  TM=8.348E-01  e=1.840E-08  Escherichia coli

Mean predicted aligned error: 4.68 Å